Protein AF-0000000083546040 (afdb_homodimer)

Sequence (124 aa):
MDNNIKFLEVRSKYFAQGLSFLGFRYMKFGFGVDTIYGFEDTQILRTAMTKMISLKNSLNLDMDNNIKFLEVRSKYFAQGLSFLGFRYMKFGFGVDTIYGFEDTQILRTAMTKMISLKNSLNLD

Radius of gyration: 15.89 Å; Cα contacts (8 Å, |Δi|>4): 168; chains: 2; bounding box: 31×62×32 Å

Structure (mmCIF, N/CA/C/O backbone):
data_AF-0000000083546040-model_v1
#
loop_
_entity.id
_entity.type
_entity.pdbx_description
1 polymer 'Uncharacterized protein'
#
loop_
_atom_site.group_PDB
_atom_site.id
_atom_site.type_symbol
_atom_site.label_atom_id
_atom_site.label_alt_id
_atom_site.label_comp_id
_atom_site.label_asym_id
_atom_site.label_entity_id
_atom_site.label_seq_id
_atom_site.pdbx_PDB_ins_code
_atom_site.Cartn_x
_atom_site.Cartn_y
_atom_site.Cartn_z
_atom_site.occupancy
_atom_site.B_iso_or_equiv
_atom_site.auth_seq_id
_atom_site.auth_comp_id
_atom_site.auth_asym_id
_atom_site.auth_atom_id
_atom_site.pdbx_PDB_model_num
ATOM 1 N N . MET A 1 1 ? -0.368 32.719 13.266 1 47.16 1 MET A N 1
ATOM 2 C CA . MET A 1 1 ? 0.382 31.672 12.578 1 47.16 1 MET A CA 1
ATOM 3 C C . MET A 1 1 ? -0.524 30.875 11.641 1 47.16 1 MET A C 1
ATOM 5 O O . MET A 1 1 ? -1.502 30.266 12.078 1 47.16 1 MET A O 1
ATOM 9 N N . ASP A 1 2 ? -0.946 31.328 10.508 1 50.22 2 ASP A N 1
ATOM 10 C CA . ASP A 1 2 ? -1.955 30.828 9.578 1 50.22 2 ASP A CA 1
ATOM 11 C C . ASP A 1 2 ? -1.754 29.344 9.297 1 50.22 2 ASP A C 1
ATOM 13 O O . ASP A 1 2 ? -0.785 28.953 8.633 1 50.22 2 ASP A O 1
ATOM 17 N N . ASN A 1 3 ? -1.781 28.344 10.258 1 55.59 3 ASN A N 1
ATOM 18 C CA . ASN A 1 3 ? -1.459 26.922 10.258 1 55.59 3 ASN A CA 1
ATOM 19 C C . ASN A 1 3 ? -2.125 26.188 9.094 1 55.59 3 ASN A C 1
ATOM 21 O O . ASN A 1 3 ? -3.129 25.5 9.281 1 55.59 3 ASN A O 1
ATOM 25 N N . ASN A 1 4 ? -2.109 26.75 7.844 1 70.56 4 ASN A N 1
ATOM 26 C CA . ASN A 1 4 ? -2.828 26.188 6.699 1 70.56 4 ASN A CA 1
ATOM 27 C C . ASN A 1 4 ? -2.248 24.844 6.281 1 70.56 4 ASN A C 1
ATOM 29 O O . ASN A 1 4 ? -1.221 24.781 5.605 1 70.56 4 ASN A O 1
ATOM 33 N N . ILE A 1 5 ? -2.605 23.797 6.875 1 78.69 5 ILE A N 1
ATOM 34 C CA . ILE A 1 5 ? -2.227 22.438 6.477 1 78.69 5 ILE A CA 1
ATOM 35 C C . ILE A 1 5 ? -2.629 22.203 5.023 1 78.69 5 ILE A C 1
ATOM 37 O O . ILE A 1 5 ? -3.791 22.375 4.656 1 78.69 5 ILE A O 1
ATOM 41 N N . LYS A 1 6 ? -1.562 22.031 4.246 1 91.25 6 LYS A N 1
ATOM 42 C CA . LYS A 1 6 ? -1.808 21.656 2.857 1 91.25 6 LYS A CA 1
ATOM 43 C C . LYS A 1 6 ? -1.94 20.141 2.723 1 91.25 6 LYS A C 1
ATOM 45 O O . LYS A 1 6 ? -1.263 19.375 3.426 1 91.25 6 LYS A O 1
ATOM 50 N N . PHE A 1 7 ? -2.885 19.75 1.786 1 93.94 7 PHE A N 1
ATOM 51 C CA . PHE A 1 7 ? -3.123 18.328 1.564 1 93.94 7 PHE A CA 1
ATOM 52 C C . PHE A 1 7 ? -2.705 17.922 0.156 1 93.94 7 PHE A C 1
ATOM 54 O O . PHE A 1 7 ? -2.916 18.672 -0.799 1 93.94 7 PHE A O 1
ATOM 61 N N . LEU A 1 8 ? -2.072 16.844 0.103 1 97.12 8 LEU A N 1
ATOM 62 C CA . LEU A 1 8 ? -1.772 16.188 -1.165 1 97.12 8 LEU A CA 1
ATOM 63 C C . LEU A 1 8 ? -2.809 15.117 -1.479 1 97.12 8 LEU A C 1
ATOM 65 O O . LEU A 1 8 ? -3.117 14.273 -0.63 1 97.12 8 LEU A O 1
ATOM 69 N N . GLU A 1 9 ? -3.299 15.18 -2.688 1 97.44 9 GLU A N 1
ATOM 70 C CA . GLU A 1 9 ? -4.32 14.227 -3.104 1 97.44 9 GLU A CA 1
ATOM 71 C C . GLU A 1 9 ? -3.699 13.039 -3.836 1 97.44 9 GLU A C 1
ATOM 73 O O . GLU A 1 9 ? -2.902 13.219 -4.758 1 97.44 9 GLU A O 1
ATOM 78 N N . VAL A 1 10 ? -4.074 11.859 -3.33 1 98.06 10 VAL A N 1
ATOM 79 C CA . VAL A 1 10 ? -3.686 10.609 -3.98 1 98.06 10 VAL A CA 1
ATOM 80 C C . VAL A 1 10 ? -4.934 9.852 -4.426 1 98.06 10 VAL A C 1
ATOM 82 O O . VAL A 1 10 ? -5.844 9.625 -3.629 1 98.06 10 VAL A O 1
ATOM 85 N N . ARG A 1 11 ? -4.934 9.352 -5.691 1 96.81 11 ARG A N 1
ATOM 86 C CA . ARG A 1 11 ? -6.129 8.695 -6.223 1 96.81 11 ARG A CA 1
ATOM 87 C C . ARG A 1 11 ? -5.922 7.191 -6.348 1 96.81 11 ARG A C 1
ATOM 89 O O . ARG A 1 11 ? -6.891 6.438 -6.453 1 96.81 11 ARG A O 1
ATOM 96 N N . SER A 1 12 ? -4.758 6.809 -6.449 1 97 12 SER A N 1
ATOM 97 C CA . SER A 1 12 ? -4.488 5.375 -6.465 1 97 12 SER A CA 1
ATOM 98 C C . SER A 1 12 ? -4.664 4.762 -5.082 1 97 12 SER A C 1
ATOM 100 O O . SER A 1 12 ? -3.908 5.07 -4.156 1 97 12 SER A O 1
ATOM 102 N N . LYS A 1 13 ? -5.574 3.832 -5.004 1 97 13 LYS A N 1
ATOM 103 C CA . LYS A 1 13 ? -5.828 3.145 -3.74 1 97 13 LYS A CA 1
ATOM 104 C C . LYS A 1 13 ? -4.582 2.406 -3.254 1 97 13 LYS A C 1
ATOM 106 O O . LYS A 1 13 ? -4.199 2.525 -2.09 1 97 13 LYS A O 1
ATOM 111 N N . TYR A 1 14 ? -3.988 1.714 -4.121 1 97.81 14 TYR A N 1
ATOM 112 C CA . TYR A 1 14 ? -2.854 0.874 -3.75 1 97.81 14 TYR A CA 1
ATOM 113 C C . TYR A 1 14 ? -1.664 1.722 -3.318 1 97.81 14 TYR A C 1
ATOM 115 O O . TYR A 1 14 ? -0.969 1.385 -2.357 1 97.81 14 TYR A O 1
ATOM 123 N N . PHE A 1 15 ? -1.4 2.801 -4.012 1 98.44 15 PHE A N 1
ATOM 124 C CA . PHE A 1 15 ? -0.34 3.719 -3.615 1 98.44 15 PHE A CA 1
ATOM 125 C C . PHE A 1 15 ? -0.633 4.328 -2.248 1 98.44 15 PHE A C 1
ATOM 127 O O . PHE A 1 15 ? 0.222 4.312 -1.361 1 98.44 15 PHE A O 1
ATOM 134 N N . ALA A 1 16 ? -1.874 4.727 -2.039 1 98.75 16 ALA A N 1
ATOM 135 C CA . ALA A 1 16 ? -2.271 5.352 -0.78 1 98.75 16 ALA A CA 1
ATOM 136 C C . ALA A 1 16 ? -2.117 4.383 0.388 1 98.75 16 ALA A C 1
ATOM 138 O O . ALA A 1 16 ? -1.599 4.754 1.444 1 98.75 16 ALA A O 1
ATOM 139 N N . GLN A 1 17 ? -2.566 3.217 0.224 1 98.38 17 GLN A N 1
ATOM 140 C CA . GLN A 1 17 ? -2.496 2.225 1.292 1 98.38 17 GLN A CA 1
ATOM 141 C C . GLN A 1 17 ? -1.057 1.785 1.54 1 98.38 17 GLN A C 1
ATOM 143 O O . GLN A 1 17 ? -0.679 1.49 2.676 1 98.38 17 GLN A O 1
ATOM 148 N N . GLY A 1 18 ? -0.202 1.785 0.464 1 98.62 18 GLY A N 1
ATOM 149 C CA . GLY A 1 18 ? 1.229 1.612 0.652 1 98.62 18 GLY A CA 1
ATOM 150 C C . GLY A 1 18 ? 1.854 2.699 1.506 1 98.62 18 GLY A C 1
ATOM 151 O O . GLY A 1 18 ? 2.65 2.41 2.402 1 98.62 18 GLY A O 1
ATOM 152 N N . LEU A 1 19 ? 1.477 3.887 1.249 1 98.69 19 LEU A N 1
ATOM 153 C CA . LEU A 1 19 ? 1.951 4.996 2.068 1 98.69 19 LEU A CA 1
ATOM 154 C C . LEU A 1 19 ? 1.477 4.852 3.51 1 98.69 19 LEU A C 1
ATOM 156 O O . LEU A 1 19 ? 2.211 5.18 4.445 1 98.69 19 LEU A O 1
ATOM 160 N N . SER A 1 20 ? 0.273 4.367 3.74 1 98.31 20 SER A N 1
ATOM 161 C CA . SER A 1 20 ? -0.24 4.121 5.086 1 98.31 20 SER A CA 1
ATOM 162 C C . SER A 1 20 ? 0.585 3.061 5.805 1 98.31 20 SER A C 1
ATOM 164 O O . SER A 1 20 ? 0.882 3.199 6.992 1 98.31 20 SER A O 1
ATOM 166 N N . PHE A 1 21 ? 0.962 2.045 5.07 1 98 21 PHE A N 1
ATOM 167 C CA . PHE A 1 21 ? 1.86 1.05 5.645 1 98 21 PHE A CA 1
ATOM 168 C C . PHE A 1 21 ? 3.156 1.698 6.113 1 98 21 PHE A C 1
ATOM 170 O O . PHE A 1 21 ? 3.695 1.333 7.16 1 98 21 PHE A O 1
ATOM 177 N N . LEU A 1 22 ? 3.637 2.65 5.352 1 98.44 22 LEU A N 1
ATOM 178 C CA . LEU A 1 22 ? 4.883 3.332 5.684 1 98.44 22 LEU A CA 1
ATOM 179 C C . LEU A 1 22 ? 4.699 4.234 6.898 1 98.44 22 LEU A C 1
ATOM 181 O O . LEU A 1 22 ? 5.68 4.738 7.457 1 98.44 22 LEU A O 1
ATOM 185 N N . GLY A 1 23 ? 3.428 4.59 7.34 1 97.88 23 GLY A N 1
ATOM 186 C CA . GLY A 1 23 ? 3.201 5.312 8.586 1 97.88 23 GLY A CA 1
ATOM 187 C C . GLY A 1 23 ? 2.408 6.594 8.391 1 97.88 23 GLY A C 1
ATOM 188 O O . GLY A 1 23 ? 2.189 7.34 9.344 1 97.88 23 GLY A O 1
ATOM 189 N N . PHE A 1 24 ? 1.953 6.828 7.195 1 98.25 24 PHE A N 1
ATOM 190 C CA . PHE A 1 24 ? 1.239 8.07 6.918 1 98.25 24 PHE A CA 1
ATOM 191 C C . PHE A 1 24 ? -0.267 7.859 7.027 1 98.25 24 PHE A C 1
ATOM 193 O O . PHE A 1 24 ? -0.796 6.852 6.555 1 98.25 24 PHE A O 1
ATOM 200 N N . ARG A 1 25 ? -0.889 8.797 7.66 1 97.25 25 ARG A N 1
ATOM 201 C CA . ARG A 1 25 ? -2.344 8.773 7.758 1 97.25 25 ARG A CA 1
ATOM 202 C C . ARG A 1 25 ? -2.982 9.609 6.652 1 97.25 25 ARG A C 1
ATOM 204 O O . ARG A 1 25 ? -2.389 10.578 6.184 1 97.25 25 ARG A O 1
ATOM 211 N N . TYR A 1 26 ? -4.141 9.086 6.215 1 97.75 26 TYR A N 1
ATOM 212 C CA . TYR A 1 26 ? -4.859 9.859 5.203 1 97.75 26 TYR A CA 1
ATOM 213 C C . TYR A 1 26 ? -6.328 10.016 5.574 1 97.75 26 TYR A C 1
ATOM 215 O O . TYR A 1 26 ? -6.852 9.258 6.398 1 97.75 26 TYR A O 1
ATOM 223 N N . MET A 1 27 ? -6.949 11.016 5.055 1 97.06 27 MET A N 1
ATOM 224 C CA . MET A 1 27 ? -8.406 11.156 5.035 1 97.06 27 MET A CA 1
ATOM 225 C C . MET A 1 27 ? -8.977 10.695 3.697 1 97.06 27 MET A C 1
ATOM 227 O O . MET A 1 27 ? -8.383 10.953 2.645 1 97.06 27 MET A O 1
ATOM 231 N N . LYS A 1 28 ? -9.992 10.031 3.742 1 97 28 LYS A N 1
ATOM 232 C CA . LYS A 1 28 ? -10.656 9.547 2.533 1 97 28 LYS A CA 1
ATOM 233 C C . LYS A 1 28 ? -11.867 10.406 2.197 1 97 28 LYS A C 1
ATOM 235 O O . LYS A 1 28 ? -12.68 10.719 3.074 1 97 28 LYS A O 1
ATOM 240 N N . PHE A 1 29 ? -11.906 10.758 0.982 1 96.38 29 PHE A N 1
ATOM 241 C CA . PHE A 1 29 ? -13.031 11.531 0.472 1 96.38 29 PHE A CA 1
ATOM 242 C C . PHE A 1 29 ? -13.656 10.852 -0.744 1 96.38 29 PHE A C 1
ATOM 244 O O . PHE A 1 29 ? -12.945 10.25 -1.55 1 96.38 29 PHE A O 1
ATOM 251 N N . GLY A 1 30 ? -14.906 10.961 -0.904 1 96.62 30 GLY A N 1
ATOM 252 C CA . GLY A 1 30 ? -15.57 10.383 -2.062 1 96.62 30 GLY A CA 1
ATOM 253 C C . GLY A 1 30 ? -15.836 8.898 -1.914 1 96.62 30 GLY A C 1
ATOM 254 O O . GLY A 1 30 ? -15.688 8.344 -0.824 1 96.62 30 GLY A O 1
ATOM 255 N N . PHE A 1 31 ? -16.438 8.328 -3.102 1 94.06 31 PHE A N 1
ATOM 256 C CA . PHE A 1 31 ? -16.812 6.914 -3.084 1 94.06 31 PHE A CA 1
ATOM 257 C C . PHE A 1 31 ? -16.453 6.246 -4.406 1 94.06 31 PHE A C 1
ATOM 259 O O . PHE A 1 31 ? -16.406 6.902 -5.449 1 94.06 31 PHE A O 1
ATOM 266 N N . GLY A 1 32 ? -16.094 4.961 -4.262 1 92.06 32 GLY A N 1
ATOM 267 C CA . GLY A 1 32 ? -15.805 4.195 -5.465 1 92.06 32 GLY A CA 1
ATOM 268 C C . GLY A 1 32 ? -14.641 4.75 -6.262 1 92.06 32 GLY A C 1
ATOM 269 O O . GLY A 1 32 ? -13.562 4.973 -5.715 1 92.06 32 GLY A O 1
ATOM 270 N N . VAL A 1 33 ? -14.891 4.988 -7.555 1 92.88 33 VAL A N 1
ATOM 271 C CA . VAL A 1 33 ? -13.852 5.406 -8.484 1 92.88 33 VAL A CA 1
ATOM 272 C C . VAL A 1 33 ? -13.477 6.863 -8.219 1 92.88 33 VAL A C 1
ATOM 274 O O . VAL A 1 33 ? -12.414 7.328 -8.648 1 92.88 33 VAL A O 1
ATOM 277 N N . ASP A 1 34 ? -14.305 7.617 -7.449 1 95.75 34 ASP A N 1
ATOM 278 C CA . ASP A 1 34 ? -14.07 9.031 -7.184 1 95.75 34 ASP A CA 1
ATOM 279 C C . ASP A 1 34 ? -13.344 9.227 -5.852 1 95.75 34 ASP A C 1
ATOM 281 O O . ASP A 1 34 ? -13.195 10.359 -5.383 1 95.75 34 ASP A O 1
ATOM 285 N N . THR A 1 35 ? -12.867 8.117 -5.293 1 97.75 35 THR A N 1
ATOM 286 C CA . THR A 1 35 ? -12.211 8.195 -3.99 1 97.75 35 THR A CA 1
ATOM 287 C C . THR A 1 35 ? -10.883 8.938 -4.094 1 97.75 35 THR A C 1
ATOM 289 O O . THR A 1 35 ? -10.094 8.68 -5 1 97.75 35 THR A O 1
ATOM 292 N N . ILE A 1 36 ? -10.734 9.867 -3.158 1 97.62 36 ILE A N 1
ATOM 293 C CA . ILE A 1 36 ? -9.492 10.633 -3.01 1 97.62 36 ILE A CA 1
ATOM 294 C C . ILE A 1 36 ? -8.922 10.406 -1.611 1 97.62 36 ILE A C 1
ATOM 296 O O . ILE A 1 36 ? -9.648 10.477 -0.617 1 97.62 36 ILE A O 1
ATOM 300 N N . TYR A 1 37 ? -7.668 10.07 -1.593 1 98.25 37 TYR A N 1
ATOM 301 C CA . TYR A 1 37 ? -6.93 9.969 -0.337 1 98.25 37 TYR A CA 1
ATOM 302 C C . TYR A 1 37 ? -6.109 11.227 -0.082 1 98.25 37 TYR A C 1
ATOM 304 O O . TYR A 1 37 ? -5.168 11.516 -0.823 1 98.25 37 TYR A O 1
ATOM 312 N N . GLY A 1 38 ? -6.488 11.992 0.938 1 98.19 38 GLY A N 1
ATOM 313 C CA . GLY A 1 38 ? -5.809 13.227 1.272 1 98.19 38 GLY A CA 1
ATOM 314 C C . GLY A 1 38 ? -4.762 13.062 2.361 1 98.19 38 GLY A C 1
ATOM 315 O O . GLY A 1 38 ? -5.082 12.641 3.475 1 98.19 38 GLY A O 1
ATOM 316 N N . PHE A 1 39 ? -3.504 13.32 2.02 1 98.19 39 PHE A N 1
ATOM 317 C CA . PHE A 1 39 ? -2.391 13.297 2.961 1 98.19 39 PHE A CA 1
ATOM 318 C C . PHE A 1 39 ? -1.945 14.711 3.309 1 98.19 39 PHE A C 1
ATOM 320 O O . PHE A 1 39 ? -1.989 15.609 2.463 1 98.19 39 PHE A O 1
ATOM 327 N N . GLU A 1 40 ? -1.534 14.859 4.68 1 97.25 40 GLU A N 1
ATOM 328 C CA . GLU A 1 40 ? -0.819 16.094 4.949 1 97.25 40 GLU A CA 1
ATOM 329 C C . GLU A 1 40 ? 0.437 16.219 4.09 1 97.25 40 GLU A C 1
ATOM 331 O O . GLU A 1 40 ? 1.232 15.273 4.02 1 97.25 40 GLU A O 1
ATOM 336 N N . ASP A 1 41 ? 0.542 17.312 3.398 1 97.19 41 ASP A N 1
ATOM 337 C CA . ASP A 1 41 ? 1.654 17.531 2.479 1 97.19 41 ASP A CA 1
ATOM 338 C C . ASP A 1 41 ? 2.914 17.953 3.232 1 97.19 41 ASP A C 1
ATOM 340 O O . ASP A 1 41 ? 3.098 19.125 3.543 1 97.19 41 ASP A O 1
ATOM 344 N N . THR A 1 42 ? 3.76 17.062 3.549 1 96.31 42 THR A N 1
ATOM 345 C CA . THR A 1 42 ? 5.031 17.297 4.227 1 96.31 42 THR A CA 1
ATOM 346 C C . THR A 1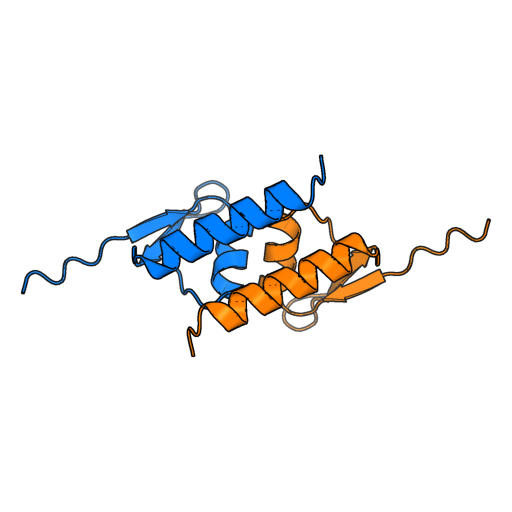 42 ? 6.199 16.828 3.359 1 96.31 42 THR A C 1
ATOM 348 O O . THR A 1 42 ? 6.008 16.078 2.404 1 96.31 42 THR A O 1
ATOM 351 N N . GLN A 1 43 ? 7.355 17.312 3.639 1 96.19 43 GLN A N 1
ATOM 352 C CA . GLN A 1 43 ? 8.555 16.906 2.906 1 96.19 43 GLN A CA 1
ATOM 353 C C . GLN A 1 43 ? 8.812 15.406 3.068 1 96.19 43 GLN A C 1
ATOM 355 O O . GLN A 1 43 ? 9.25 14.742 2.127 1 96.19 43 GLN A O 1
ATOM 360 N N . ILE A 1 44 ? 8.531 14.867 4.242 1 97.44 44 ILE A N 1
ATOM 361 C CA . ILE A 1 44 ? 8.789 13.453 4.484 1 97.44 44 ILE A CA 1
ATOM 362 C C . ILE A 1 44 ? 7.816 12.602 3.676 1 97.44 44 ILE A C 1
ATOM 364 O O . ILE A 1 44 ? 8.188 11.539 3.168 1 97.44 44 ILE A O 1
ATOM 368 N N . LEU A 1 45 ? 6.609 13.047 3.562 1 98 45 LEU A N 1
ATOM 369 C CA . LEU A 1 45 ? 5.664 12.344 2.703 1 98 45 LEU A CA 1
ATOM 370 C C . LEU A 1 45 ? 6.156 12.32 1.26 1 98 45 LEU A C 1
ATOM 372 O O . LEU A 1 45 ? 6.148 11.266 0.616 1 98 45 LEU A O 1
ATOM 376 N N . ARG A 1 46 ? 6.527 13.406 0.732 1 98.12 46 ARG A N 1
ATOM 377 C CA . ARG A 1 46 ? 6.996 13.492 -0.646 1 98.12 46 ARG A CA 1
ATOM 378 C C . ARG A 1 46 ? 8.219 12.609 -0.864 1 98.12 46 ARG A C 1
ATOM 380 O O . ARG A 1 46 ? 8.336 11.953 -1.901 1 98.12 46 ARG A O 1
ATOM 387 N N . THR A 1 47 ? 9.078 12.562 0.098 1 98.12 47 THR A N 1
ATOM 388 C CA . THR A 1 47 ? 10.227 11.672 0.031 1 98.12 47 THR A CA 1
ATOM 389 C C . THR A 1 47 ? 9.773 10.211 -0.021 1 98.12 47 THR A C 1
ATOM 391 O O . THR A 1 47 ? 10.266 9.43 -0.841 1 98.12 47 THR A O 1
ATOM 394 N N . ALA A 1 48 ? 8.852 9.914 0.885 1 98.44 48 ALA A N 1
ATOM 395 C CA . ALA A 1 48 ? 8.32 8.555 0.906 1 98.44 48 ALA A CA 1
ATOM 396 C C . ALA A 1 48 ? 7.699 8.18 -0.44 1 98.44 48 ALA A C 1
ATOM 398 O O . ALA A 1 48 ? 7.93 7.086 -0.955 1 98.44 48 ALA A O 1
ATOM 399 N N . MET A 1 49 ? 6.941 9.094 -1.032 1 98.5 49 MET A N 1
ATOM 400 C CA . MET A 1 49 ? 6.316 8.867 -2.332 1 98.5 49 MET A CA 1
ATOM 401 C C . MET A 1 49 ? 7.371 8.617 -3.406 1 98.5 49 MET A C 1
ATOM 403 O O . MET A 1 49 ? 7.262 7.66 -4.176 1 98.5 49 MET A O 1
ATOM 407 N N . THR A 1 50 ? 8.367 9.422 -3.426 1 98.56 50 THR A N 1
ATOM 408 C CA . THR A 1 50 ? 9.438 9.297 -4.402 1 98.56 50 THR A CA 1
ATOM 409 C C . THR A 1 50 ? 10.164 7.961 -4.234 1 98.56 50 THR A C 1
ATOM 411 O O . THR A 1 50 ? 10.438 7.27 -5.215 1 98.56 50 THR A O 1
ATOM 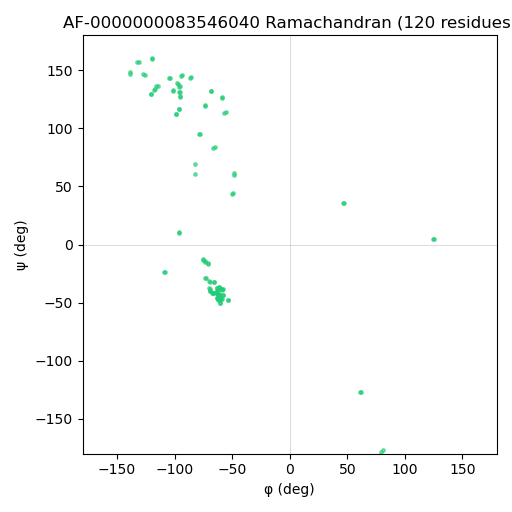414 N N . LYS A 1 51 ? 10.43 7.574 -3.072 1 98.31 51 LYS A N 1
ATOM 415 C CA . LYS A 1 51 ? 11.148 6.336 -2.805 1 98.31 51 LYS A CA 1
ATOM 416 C C . LYS A 1 51 ? 10.297 5.117 -3.154 1 98.31 51 LYS A C 1
ATOM 418 O O . LYS A 1 51 ? 10.812 4.121 -3.668 1 98.31 51 LYS A O 1
ATOM 423 N N . MET A 1 52 ? 9.016 5.176 -2.85 1 97.94 52 MET A N 1
ATOM 424 C CA . MET A 1 52 ? 8.125 4.078 -3.217 1 97.94 52 MET A CA 1
ATOM 425 C C . MET A 1 52 ? 8.031 3.936 -4.734 1 97.94 52 MET A C 1
ATOM 427 O O . MET A 1 52 ? 8.07 2.82 -5.258 1 97.94 52 MET A O 1
ATOM 431 N N . ILE A 1 53 ? 7.953 5.027 -5.484 1 97.75 53 ILE A N 1
ATOM 432 C CA . ILE A 1 53 ? 7.895 5 -6.941 1 97.75 53 ILE A CA 1
ATOM 433 C C . ILE A 1 53 ? 9.219 4.488 -7.5 1 97.75 53 ILE A C 1
ATOM 435 O O . ILE A 1 53 ? 9.234 3.672 -8.422 1 97.75 53 ILE A O 1
ATOM 439 N N . SER A 1 54 ? 10.289 4.953 -6.902 1 97.88 54 SER A N 1
ATOM 440 C CA . SER A 1 54 ? 11.602 4.469 -7.312 1 97.88 54 SER A CA 1
ATOM 441 C C . SER A 1 54 ? 11.734 2.967 -7.086 1 97.88 54 SER A C 1
ATOM 443 O O . SER A 1 54 ? 12.312 2.256 -7.91 1 97.88 54 SER A O 1
ATOM 445 N N . LEU A 1 55 ? 11.281 2.523 -5.98 1 97.81 55 LEU A N 1
ATOM 446 C CA . LEU A 1 55 ? 11.305 1.096 -5.684 1 97.81 55 LEU A CA 1
ATOM 447 C C . LEU A 1 55 ? 10.508 0.314 -6.723 1 97.81 55 LEU A C 1
ATOM 449 O O . LEU A 1 55 ? 10.984 -0.697 -7.246 1 97.81 55 LEU A O 1
ATOM 453 N N . LYS A 1 56 ? 9.32 0.741 -7.055 1 97.62 56 LYS A N 1
ATOM 454 C CA . LYS A 1 56 ? 8.508 0.113 -8.094 1 97.62 56 LYS A CA 1
ATOM 455 C C . LYS A 1 56 ? 9.281 0.003 -9.406 1 97.62 56 LYS A C 1
ATOM 457 O O . LYS A 1 56 ? 9.32 -1.065 -10.016 1 97.62 56 LYS A O 1
ATOM 462 N N . ASN A 1 57 ? 9.883 1.08 -9.773 1 97.12 57 ASN A N 1
ATOM 463 C CA . ASN A 1 57 ? 10.609 1.127 -11.039 1 97.12 57 ASN A CA 1
ATOM 464 C C . ASN A 1 57 ? 11.812 0.191 -11.023 1 97.12 57 ASN A C 1
ATOM 466 O O . ASN A 1 57 ? 12.172 -0.372 -12.062 1 97.12 57 ASN A O 1
ATOM 470 N N . SER A 1 58 ? 12.406 0.009 -9.906 1 96.62 58 SER A N 1
ATOM 471 C CA . SER A 1 58 ? 13.602 -0.813 -9.797 1 96.62 58 SER A CA 1
ATOM 472 C C . SER A 1 58 ? 13.273 -2.295 -9.93 1 96.62 58 SER A C 1
ATOM 474 O O . SER A 1 58 ? 14.148 -3.107 -10.242 1 96.62 58 SER A O 1
ATOM 476 N N . LEU A 1 59 ? 12.047 -2.689 -9.531 1 95.69 59 LEU A N 1
ATOM 477 C CA . LEU A 1 59 ? 11.641 -4.09 -9.562 1 95.69 59 LEU A CA 1
ATOM 478 C C . LEU A 1 59 ? 11.344 -4.543 -10.984 1 95.69 59 LEU A C 1
ATOM 480 O O . LEU A 1 59 ? 11.367 -5.738 -11.281 1 95.69 59 LEU A O 1
ATOM 484 N N . ASN A 1 60 ? 11.242 -3.672 -11.914 1 87.44 60 ASN A N 1
ATOM 485 C CA . ASN A 1 60 ? 11.094 -3.932 -13.336 1 87.44 60 ASN A CA 1
ATOM 486 C C . ASN A 1 60 ? 10.039 -4.996 -13.609 1 87.44 60 ASN A C 1
ATOM 488 O O . ASN A 1 60 ? 10.281 -5.953 -14.352 1 87.44 60 ASN A O 1
ATOM 492 N N . LEU A 1 61 ? 9.023 -4.918 -12.758 1 83 61 LEU A N 1
ATOM 493 C CA . LEU A 1 61 ? 7.969 -5.898 -12.969 1 83 61 LEU A CA 1
ATOM 494 C C . LEU A 1 61 ? 7.008 -5.43 -14.062 1 83 61 LEU A C 1
ATOM 496 O O . LEU A 1 61 ? 6.66 -4.25 -14.125 1 83 61 LEU A O 1
ATOM 500 N N . ASP A 1 62 ? 7.465 -5.363 -15.484 1 59.5 62 ASP A N 1
ATOM 501 C CA . ASP A 1 62 ? 6.66 -4.945 -16.625 1 59.5 62 ASP A CA 1
ATOM 502 C C . ASP A 1 62 ? 5.184 -5.281 -16.422 1 59.5 62 ASP A C 1
ATOM 504 O O . ASP A 1 62 ? 4.859 -6.285 -15.781 1 59.5 62 ASP A O 1
ATOM 508 N N . MET B 1 1 ? 7.336 -32.125 -13.836 1 47.81 1 MET B N 1
ATOM 509 C CA . MET B 1 1 ? 7.809 -30.875 -13.227 1 47.81 1 MET B CA 1
ATOM 510 C C . MET B 1 1 ? 6.824 -30.375 -12.172 1 47.81 1 MET B C 1
ATOM 512 O O . MET B 1 1 ? 5.668 -30.094 -12.477 1 47.81 1 MET B O 1
ATOM 516 N N . ASP B 1 2 ? 6.715 -30.922 -11.031 1 50.34 2 ASP B N 1
ATOM 517 C CA . ASP B 1 2 ? 5.738 -30.719 -9.961 1 50.34 2 ASP B CA 1
ATOM 518 C C . ASP B 1 2 ? 5.555 -29.219 -9.672 1 50.34 2 ASP B C 1
ATOM 520 O O . ASP B 1 2 ? 6.453 -28.578 -9.125 1 50.34 2 ASP B O 1
ATOM 524 N N . ASN B 1 3 ? 5.09 -28.297 -10.594 1 56.31 3 ASN B N 1
ATOM 525 C CA . ASN B 1 3 ? 4.984 -26.844 -10.609 1 56.31 3 ASN B CA 1
ATOM 526 C C . ASN B 1 3 ? 4.309 -26.312 -9.344 1 56.31 3 ASN B C 1
ATOM 528 O O . ASN B 1 3 ? 3.127 -25.969 -9.367 1 56.31 3 ASN B O 1
ATOM 532 N N . ASN B 1 4 ? 4.66 -26.828 -8.133 1 71 4 ASN B N 1
ATOM 533 C CA . ASN B 1 4 ? 4.004 -26.469 -6.883 1 71 4 ASN B CA 1
ATOM 534 C C . ASN B 1 4 ? 4.227 -25 -6.535 1 71 4 ASN B C 1
ATOM 536 O O . ASN B 1 4 ? 5.285 -24.641 -6.023 1 71 4 ASN B O 1
ATOM 540 N N . ILE B 1 5 ? 3.494 -24.109 -7.02 1 79.62 5 ILE B N 1
ATOM 541 C CA . ILE B 1 5 ? 3.527 -22.703 -6.664 1 79.62 5 ILE B CA 1
ATOM 542 C C . ILE B 1 5 ? 3.303 -22.531 -5.164 1 79.62 5 ILE B C 1
ATOM 544 O O . ILE B 1 5 ? 2.322 -23.047 -4.617 1 79.62 5 ILE B O 1
ATOM 548 N N . LYS B 1 6 ? 4.375 -22.062 -4.566 1 91.25 6 LYS B N 1
ATOM 549 C CA . LYS B 1 6 ? 4.25 -21.734 -3.152 1 91.25 6 LYS B CA 1
ATOM 550 C C . LYS B 1 6 ? 3.701 -20.312 -2.967 1 91.25 6 LYS B C 1
ATOM 552 O O . LYS B 1 6 ? 4.004 -19.422 -3.754 1 91.25 6 LYS B O 1
ATOM 557 N N . PHE B 1 7 ? 2.863 -20.203 -1.869 1 94.06 7 PHE B N 1
ATOM 558 C CA . PHE B 1 7 ? 2.254 -18.906 -1.585 1 94.06 7 PHE B CA 1
ATOM 559 C C . PHE B 1 7 ? 2.74 -18.359 -0.247 1 94.06 7 PHE B C 1
ATOM 561 O O . PHE B 1 7 ? 2.9 -19.109 0.715 1 94.06 7 PHE B O 1
ATOM 568 N N . LEU B 1 8 ? 3.031 -17.141 -0.297 1 97.19 8 LEU B N 1
ATOM 569 C CA . LEU B 1 8 ? 3.316 -16.391 0.922 1 97.19 8 LEU B CA 1
ATOM 570 C C . LEU B 1 8 ? 2.07 -15.664 1.416 1 97.19 8 LEU B C 1
ATOM 572 O O . LEU B 1 8 ? 1.396 -14.984 0.641 1 97.19 8 LEU B O 1
ATOM 576 N N . GLU B 1 9 ? 1.829 -15.852 2.689 1 97.44 9 GLU B N 1
ATOM 577 C CA . GLU B 1 9 ? 0.648 -15.227 3.277 1 97.44 9 GLU B CA 1
ATOM 578 C C . GLU B 1 9 ? 0.996 -13.891 3.932 1 97.44 9 GLU B C 1
ATOM 580 O O . GLU B 1 9 ? 1.94 -13.812 4.719 1 97.44 9 GLU B O 1
ATOM 585 N N . VAL B 1 10 ? 0.234 -12.875 3.512 1 98.12 10 VAL B N 1
ATOM 586 C CA . VAL B 1 10 ? 0.333 -11.555 4.121 1 98.12 10 VAL B CA 1
ATOM 587 C C . VAL B 1 10 ? -0.998 -11.188 4.773 1 98.12 10 VAL B C 1
ATOM 589 O O . VAL B 1 10 ? -2.049 -11.25 4.133 1 98.12 10 VAL B O 1
ATOM 592 N N . ARG B 1 11 ? -0.962 -10.68 6.023 1 96.81 11 ARG B N 1
ATOM 593 C CA . ARG B 1 11 ? -2.197 -10.406 6.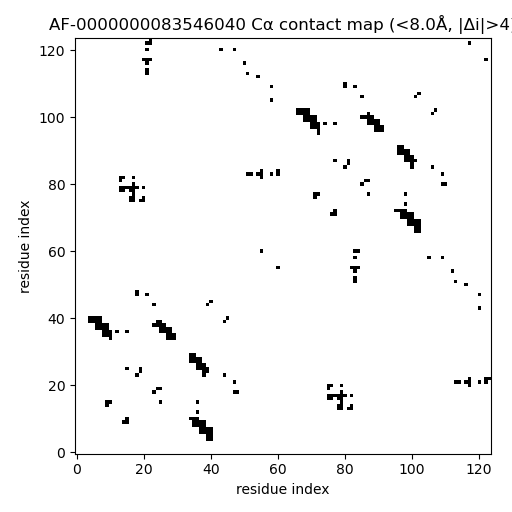75 1 96.81 11 ARG B CA 1
ATOM 594 C C . ARG B 1 11 ? -2.424 -8.898 6.887 1 96.81 11 ARG B C 1
ATOM 596 O O . ARG B 1 11 ? -3.541 -8.461 7.172 1 96.81 11 ARG B O 1
ATOM 603 N N . SER B 1 12 ? -1.424 -8.188 6.812 1 97.06 12 SER B N 1
ATOM 604 C CA . SER B 1 12 ? -1.583 -6.734 6.82 1 97.06 12 SER B CA 1
ATOM 605 C C . SER B 1 12 ? -2.148 -6.23 5.5 1 97.06 12 SER B C 1
ATOM 607 O O . SER B 1 12 ? -1.491 -6.328 4.461 1 97.06 12 SER B O 1
ATOM 609 N N . LYS B 1 13 ? -3.297 -5.605 5.59 1 97 13 LYS B N 1
ATOM 610 C CA . LYS B 1 13 ? -3.938 -5.051 4.402 1 97 13 LYS B CA 1
ATOM 611 C C . LYS B 1 13 ? -3.055 -3.994 3.744 1 97 13 LYS B C 1
ATOM 613 O O . LYS B 1 13 ? -2.842 -4.023 2.531 1 97 13 LYS B O 1
ATOM 618 N N . TYR B 1 14 ? -2.564 -3.141 4.523 1 97.81 14 TYR B N 1
ATOM 619 C CA . TYR B 1 14 ? -1.798 -2.016 4 1 97.81 14 TYR B CA 1
ATOM 620 C C . TYR B 1 14 ? -0.495 -2.49 3.369 1 97.81 14 TYR B C 1
ATOM 622 O O . TYR B 1 14 ? -0.088 -1.986 2.318 1 97.81 14 TYR B O 1
ATOM 630 N N . PHE B 1 15 ? 0.17 -3.422 3.982 1 98.44 15 PHE B N 1
ATOM 631 C CA . PHE B 1 15 ? 1.377 -4.004 3.404 1 98.44 15 PHE B CA 1
ATOM 632 C C . PHE B 1 15 ? 1.065 -4.699 2.084 1 98.44 15 PHE B C 1
ATOM 634 O O . PHE B 1 15 ? 1.732 -4.457 1.076 1 98.44 15 PHE B O 1
ATOM 641 N N . ALA B 1 16 ? -0.011 -5.441 2.057 1 98.75 16 ALA B N 1
ATOM 642 C CA . ALA B 1 16 ? -0.399 -6.184 0.862 1 98.75 16 ALA B CA 1
ATOM 643 C C . ALA B 1 16 ? -0.717 -5.242 -0.294 1 98.75 16 ALA B C 1
ATOM 645 O O . ALA B 1 16 ? -0.282 -5.465 -1.426 1 98.75 16 ALA B O 1
ATOM 646 N N . GLN B 1 17 ? -1.456 -4.258 -0.03 1 98.38 17 GLN B N 1
ATOM 647 C CA . GLN B 1 17 ? -1.843 -3.314 -1.074 1 98.38 17 GLN B CA 1
ATOM 648 C C . GLN B 1 17 ? -0.647 -2.484 -1.535 1 98.38 17 GLN B C 1
ATOM 650 O O . GLN B 1 17 ? -0.552 -2.123 -2.709 1 98.38 17 GLN B O 1
ATOM 655 N N . GLY B 1 18 ? 0.327 -2.195 -0.611 1 98.62 18 GLY B N 1
ATOM 656 C CA . GLY B 1 18 ? 1.599 -1.616 -1.013 1 98.62 18 GLY B CA 1
ATOM 657 C C . GLY B 1 18 ? 2.375 -2.492 -1.977 1 98.62 18 GLY B C 1
ATOM 658 O O . GLY B 1 18 ? 2.906 -2.006 -2.977 1 98.62 18 GLY B O 1
ATOM 659 N N . LEU B 1 19 ? 2.396 -3.73 -1.69 1 98.69 19 LEU B N 1
ATOM 660 C CA . LEU B 1 19 ? 3.043 -4.676 -2.596 1 98.69 19 LEU B CA 1
ATOM 661 C C . LEU B 1 19 ? 2.33 -4.711 -3.943 1 98.69 19 LEU B C 1
ATOM 663 O O . LEU B 1 19 ? 2.975 -4.828 -4.988 1 98.69 19 LEU B O 1
ATOM 667 N N . SER B 1 20 ? 1.025 -4.617 -3.957 1 98.38 20 SER B N 1
ATOM 668 C CA . SER B 1 20 ? 0.26 -4.566 -5.199 1 98.38 20 SER B CA 1
ATOM 669 C C . SER B 1 20 ? 0.617 -3.332 -6.02 1 98.38 20 SER B C 1
ATOM 671 O O . SER B 1 20 ? 0.753 -3.412 -7.242 1 98.38 20 SER B O 1
ATOM 673 N N . PHE B 1 21 ? 0.794 -2.238 -5.336 1 98.06 21 PHE B N 1
ATOM 674 C CA . PHE B 1 21 ? 1.254 -1.037 -6.027 1 98.06 21 PHE B CA 1
ATOM 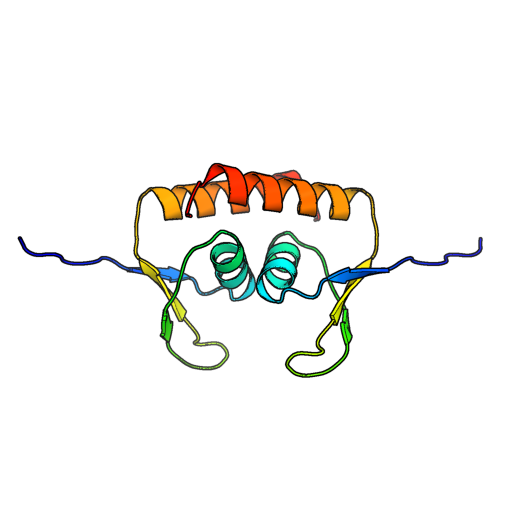675 C C . PHE B 1 21 ? 2.596 -1.283 -6.703 1 98.06 21 PHE B C 1
ATOM 677 O O . PHE B 1 21 ? 2.836 -0.795 -7.812 1 98.06 21 PHE B O 1
ATOM 684 N N . LEU B 1 22 ? 3.449 -2.027 -6.047 1 98.44 22 LEU B N 1
ATOM 685 C CA . LEU B 1 22 ? 4.773 -2.314 -6.59 1 98.44 22 LEU B CA 1
ATOM 686 C C . LEU B 1 22 ? 4.68 -3.258 -7.785 1 98.44 22 LEU B C 1
ATOM 688 O O . LEU B 1 22 ? 5.656 -3.447 -8.508 1 98.44 22 LEU B O 1
ATOM 692 N N . GLY B 1 23 ? 3.52 -3.998 -8.023 1 97.81 23 GLY B N 1
ATOM 693 C CA . GLY B 1 23 ? 3.328 -4.789 -9.227 1 97.81 23 GLY B CA 1
ATOM 694 C C . GLY B 1 23 ? 2.986 -6.238 -8.945 1 97.81 23 GLY B C 1
ATOM 695 O O . GLY B 1 23 ? 2.865 -7.043 -9.867 1 97.81 23 GLY B O 1
ATOM 696 N N . PHE B 1 24 ? 2.807 -6.562 -7.691 1 98.19 24 PHE B N 1
ATOM 697 C CA . PHE B 1 24 ? 2.545 -7.949 -7.336 1 98.19 24 PHE B CA 1
ATOM 698 C C . PHE B 1 24 ? 1.048 -8.203 -7.199 1 98.19 24 PHE B C 1
ATOM 700 O O . PHE B 1 24 ? 0.326 -7.387 -6.625 1 98.19 24 PHE B O 1
ATOM 707 N N . ARG B 1 25 ? 0.638 -9.273 -7.75 1 97.25 25 ARG B N 1
ATOM 708 C CA . ARG B 1 25 ? -0.757 -9.688 -7.625 1 97.25 25 ARG B CA 1
ATOM 709 C C . ARG B 1 25 ? -0.94 -10.641 -6.453 1 97.25 25 ARG B C 1
ATOM 711 O O . ARG B 1 25 ? -0.02 -11.383 -6.102 1 97.25 25 ARG B O 1
ATOM 718 N N . TYR B 1 26 ? -2.125 -10.484 -5.84 1 97.81 26 TYR B N 1
ATOM 719 C CA . TYR B 1 26 ? -2.42 -11.406 -4.746 1 97.81 26 TYR B CA 1
ATOM 720 C C . TYR B 1 26 ? -3.82 -11.992 -4.891 1 97.81 26 TYR B C 1
ATOM 722 O O . TYR B 1 26 ? -4.66 -11.438 -5.602 1 97.81 26 TYR B O 1
ATOM 730 N N . MET B 1 27 ? -4.043 -13.109 -4.297 1 97.12 27 MET B N 1
ATOM 731 C CA . MET B 1 27 ? -5.371 -13.664 -4.055 1 97.12 27 MET B CA 1
ATOM 732 C C . MET B 1 27 ? -5.832 -13.359 -2.631 1 97.12 27 MET B C 1
ATOM 734 O O . MET B 1 27 ? -5.039 -13.406 -1.692 1 97.12 27 MET B O 1
ATOM 738 N N . LYS B 1 28 ? -6.992 -13.031 -2.502 1 97.06 28 LYS B N 1
ATOM 739 C CA . LYS B 1 28 ? -7.57 -12.742 -1.192 1 97.06 28 LYS B CA 1
ATOM 740 C C . LYS B 1 28 ? -8.406 -13.914 -0.689 1 97.06 28 LYS B C 1
ATOM 742 O O . LYS B 1 28 ? -9.211 -14.477 -1.438 1 97.06 28 LYS B O 1
ATO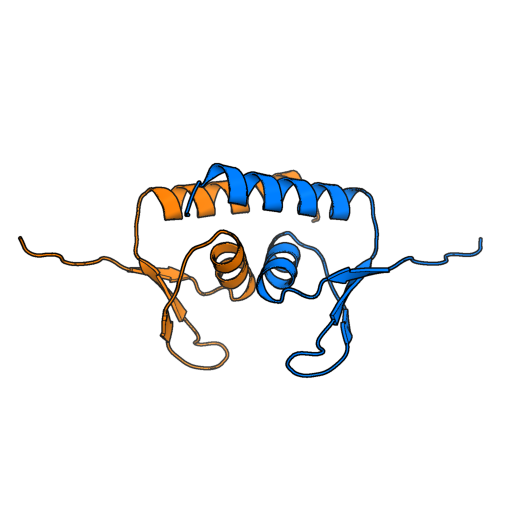M 747 N N . PHE B 1 29 ? -8.172 -14.227 0.515 1 96.5 29 PHE B N 1
ATOM 748 C CA . PHE B 1 29 ? -8.922 -15.289 1.179 1 96.5 29 PHE B CA 1
ATOM 749 C C . PHE B 1 29 ? -9.516 -14.797 2.492 1 96.5 29 PHE B C 1
ATOM 751 O O . PHE B 1 29 ? -8.898 -13.984 3.189 1 96.5 29 PHE B O 1
ATOM 758 N N . GLY B 1 30 ? -10.633 -15.289 2.846 1 96.75 30 GLY B N 1
ATOM 759 C CA . GLY B 1 30 ? -11.242 -14.891 4.102 1 96.75 30 GLY B CA 1
ATOM 760 C C . GLY B 1 30 ? -11.945 -13.555 4.027 1 96.75 30 GLY B C 1
ATOM 761 O O . GLY B 1 30 ? -12.148 -13.008 2.939 1 96.75 30 GLY B O 1
ATOM 762 N N . PHE B 1 31 ? -12.508 -13.148 5.281 1 94.06 31 PHE B N 1
ATOM 763 C CA . PHE B 1 31 ? -13.258 -11.898 5.344 1 94.06 31 PHE B CA 1
ATOM 764 C C . PHE B 1 31 ? -12.922 -11.125 6.613 1 94.06 31 PHE B C 1
ATOM 766 O O . PHE B 1 31 ? -12.516 -11.719 7.617 1 94.06 31 PHE B O 1
ATOM 773 N N . GLY B 1 32 ? -12.992 -9.789 6.465 1 92.38 32 GLY B N 1
ATOM 774 C CA . GLY B 1 32 ? -12.758 -8.945 7.629 1 92.38 32 GLY B CA 1
ATOM 775 C C . GLY B 1 32 ? -11.375 -9.109 8.219 1 92.38 32 GLY B C 1
ATOM 776 O O . GLY B 1 32 ? -10.375 -9.016 7.508 1 92.38 32 GLY B O 1
ATOM 777 N N . VAL B 1 33 ? -11.336 -9.383 9.539 1 92.81 33 VAL B N 1
ATOM 778 C CA . VAL B 1 33 ? -10.086 -9.453 10.289 1 92.81 33 VAL B CA 1
ATOM 779 C C . VAL B 1 33 ? -9.344 -10.742 9.938 1 92.81 33 VAL B C 1
ATOM 781 O O . VAL B 1 33 ? -8.141 -10.859 10.188 1 92.81 33 VAL B O 1
ATOM 784 N N . ASP B 1 34 ? -10.016 -11.719 9.289 1 95.81 34 ASP B N 1
ATOM 785 C CA . ASP B 1 34 ? -9.422 -13.008 8.953 1 95.81 34 ASP B CA 1
ATOM 786 C C . ASP B 1 34 ? -8.891 -13.016 7.527 1 95.81 34 ASP B C 1
ATOM 788 O O . ASP B 1 34 ? -8.477 -14.055 7.016 1 95.81 34 ASP B O 1
ATOM 792 N N . THR B 1 35 ? -8.852 -11.828 6.91 1 97.81 35 THR B N 1
ATOM 793 C CA . THR B 1 35 ? -8.422 -11.742 5.52 1 97.81 35 THR B CA 1
ATOM 794 C C . THR B 1 35 ? -6.934 -12.062 5.391 1 97.81 35 THR B C 1
ATOM 796 O O . THR B 1 35 ? -6.117 -11.555 6.16 1 97.81 35 THR B O 1
ATOM 799 N N . ILE B 1 36 ? -6.672 -12.93 4.422 1 97.75 36 ILE B N 1
ATOM 800 C CA . ILE B 1 36 ? -5.309 -13.305 4.062 1 97.75 36 ILE B CA 1
ATOM 801 C C . ILE B 1 36 ? -5.051 -12.961 2.596 1 97.75 36 ILE B C 1
ATOM 803 O O . ILE B 1 36 ? -5.875 -13.258 1.728 1 97.75 36 ILE B O 1
ATOM 807 N N . TYR B 1 37 ? -3.965 -12.273 2.396 1 98.25 37 TYR B N 1
ATOM 808 C CA . TYR B 1 37 ? -3.496 -11.984 1.045 1 98.25 37 TYR B CA 1
ATOM 809 C C . TYR B 1 37 ? -2.391 -12.953 0.637 1 98.25 37 TYR B C 1
ATOM 811 O O . TYR B 1 37 ? -1.3 -12.938 1.21 1 98.25 37 TYR B O 1
ATOM 819 N N . GLY B 1 38 ? -2.68 -13.82 -0.336 1 98.19 38 GLY B N 1
ATOM 820 C CA . GLY B 1 38 ? -1.726 -14.812 -0.799 1 98.19 38 GLY B CA 1
ATOM 821 C C . GLY B 1 38 ? -0.958 -14.375 -2.031 1 98.19 38 GLY B C 1
ATOM 822 O O . GLY B 1 38 ? -1.554 -14.094 -3.074 1 98.19 38 GLY B O 1
ATOM 823 N N . PHE B 1 39 ? 0.364 -14.234 -1.882 1 98.25 39 PHE B N 1
ATOM 824 C CA . PHE B 1 39 ? 1.261 -13.906 -2.984 1 98.25 39 PHE B CA 1
ATOM 825 C C . PHE B 1 39 ? 2.041 -15.141 -3.43 1 98.25 39 PHE B C 1
ATOM 827 O O . PHE B 1 39 ? 2.393 -15.992 -2.607 1 98.25 39 PHE B O 1
ATOM 834 N N . GLU B 1 40 ? 2.26 -15.203 -4.84 1 97.25 40 GLU B N 1
ATOM 835 C CA . GLU 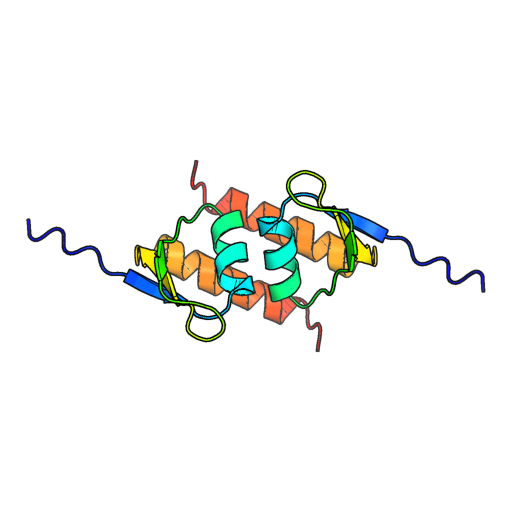B 1 40 ? 3.26 -16.188 -5.242 1 97.25 40 GLU B CA 1
ATOM 836 C C . GLU B 1 40 ? 4.609 -15.898 -4.59 1 97.25 40 GLU B C 1
ATOM 838 O O . GLU B 1 40 ? 5.094 -14.766 -4.621 1 97.25 40 GLU B O 1
ATOM 843 N N . ASP B 1 41 ? 5.125 -16.891 -3.953 1 97.19 41 ASP B N 1
ATOM 844 C CA . ASP B 1 41 ? 6.383 -16.766 -3.227 1 97.19 41 ASP B CA 1
ATOM 845 C C . ASP B 1 41 ? 7.574 -16.797 -4.18 1 97.19 41 ASP B C 1
ATOM 847 O O . ASP B 1 41 ? 8.055 -17.875 -4.539 1 97.19 41 ASP B O 1
ATOM 851 N N . THR B 1 42 ? 8.07 -15.719 -4.602 1 96.25 42 THR B N 1
ATOM 852 C CA . THR B 1 42 ? 9.227 -15.578 -5.48 1 96.25 42 THR B CA 1
ATOM 853 C C . THR B 1 42 ? 10.328 -14.773 -4.797 1 96.25 42 THR B C 1
ATOM 855 O O . THR B 1 42 ? 10.078 -14.078 -3.807 1 96.25 42 THR B O 1
ATOM 858 N N . GLN B 1 43 ? 11.516 -14.906 -5.27 1 96.12 43 GLN B N 1
ATOM 859 C CA . GLN B 1 43 ? 12.633 -14.148 -4.73 1 96.12 43 GLN B CA 1
ATOM 860 C C . GLN B 1 43 ? 12.414 -12.648 -4.895 1 96.12 43 GLN B C 1
ATOM 862 O O . GLN B 1 43 ? 12.781 -11.859 -4.02 1 96.12 43 GLN B O 1
ATOM 867 N N . ILE B 1 44 ? 11.805 -12.219 -5.992 1 97.38 44 ILE B N 1
ATOM 868 C CA . ILE B 1 44 ? 11.586 -10.797 -6.242 1 97.38 44 ILE B CA 1
ATOM 869 C C . ILE B 1 44 ? 10.555 -10.25 -5.266 1 97.38 44 ILE B C 1
ATOM 871 O O . ILE B 1 44 ? 10.672 -9.117 -4.797 1 97.38 44 ILE B O 1
ATOM 875 N N . LEU B 1 45 ? 9.555 -11.031 -4.977 1 97.94 45 LEU B N 1
ATOM 876 C CA . LEU B 1 45 ? 8.594 -10.617 -3.961 1 97.94 45 LEU B CA 1
ATOM 877 C C . LEU B 1 45 ? 9.281 -10.414 -2.613 1 97.94 45 LEU B C 1
ATOM 879 O O . LEU B 1 45 ? 9.062 -9.391 -1.952 1 97.94 45 LEU B O 1
ATOM 883 N N . ARG B 1 46 ? 10.031 -11.352 -2.176 1 98.06 46 ARG B N 1
ATOM 884 C CA . ARG B 1 46 ? 10.719 -11.258 -0.892 1 98.06 46 ARG B CA 1
ATOM 885 C C . ARG B 1 46 ? 11.641 -10.047 -0.85 1 98.06 46 ARG B C 1
ATOM 887 O O . ARG B 1 46 ? 11.727 -9.359 0.171 1 98.06 46 ARG B O 1
ATOM 894 N N . THR B 1 47 ? 12.297 -9.773 -1.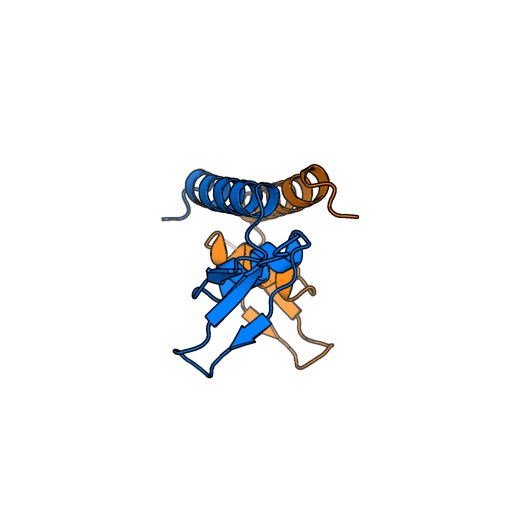928 1 98.12 47 THR B N 1
ATOM 895 C CA . THR B 1 47 ? 13.133 -8.578 -2.023 1 98.12 47 THR B CA 1
ATOM 896 C C . THR B 1 47 ? 12.289 -7.312 -1.873 1 98.12 47 THR B C 1
ATOM 898 O O . THR B 1 47 ? 12.648 -6.402 -1.127 1 98.12 47 THR B O 1
ATOM 901 N N . ALA B 1 48 ? 11.18 -7.324 -2.609 1 98.44 48 ALA B N 1
ATOM 902 C CA . ALA B 1 48 ? 10.273 -6.184 -2.516 1 98.44 48 ALA B CA 1
ATOM 903 C C . ALA B 1 48 ? 9.797 -5.977 -1.081 1 98.44 48 ALA B C 1
ATOM 905 O O . ALA B 1 48 ? 9.766 -4.848 -0.585 1 98.44 48 ALA B O 1
ATOM 906 N N . MET B 1 49 ? 9.445 -7.059 -0.4 1 98.5 49 MET B N 1
ATOM 907 C CA . MET B 1 49 ? 8.992 -6.992 0.988 1 98.5 49 MET B CA 1
ATOM 908 C C . MET B 1 49 ? 10.086 -6.414 1.887 1 98.5 49 MET B C 1
ATOM 910 O O . MET B 1 49 ? 9.82 -5.516 2.688 1 98.5 49 MET B O 1
ATOM 914 N N . THR B 1 50 ? 11.242 -6.898 1.72 1 98.56 50 THR B N 1
ATOM 915 C CA . THR B 1 50 ? 12.375 -6.434 2.516 1 98.56 50 THR B CA 1
ATOM 916 C C . THR B 1 50 ? 12.641 -4.949 2.27 1 98.56 50 THR B C 1
ATOM 918 O O . THR B 1 50 ? 12.852 -4.188 3.213 1 98.56 50 THR B O 1
ATOM 921 N N . LYS B 1 51 ? 12.586 -4.531 1.079 1 98.31 51 LYS B N 1
ATOM 922 C CA . LYS B 1 51 ? 12.859 -3.139 0.731 1 98.31 51 LYS B CA 1
ATOM 923 C C . LYS B 1 51 ? 11.758 -2.219 1.243 1 98.31 51 LYS B C 1
ATOM 925 O O . LYS B 1 51 ? 12.031 -1.104 1.695 1 98.31 51 LYS B O 1
ATOM 930 N N . MET B 1 52 ? 10.523 -2.652 1.151 1 98 52 MET B N 1
ATOM 931 C CA . MET B 1 52 ? 9.414 -1.861 1.682 1 98 52 MET B CA 1
ATOM 932 C C . MET B 1 52 ? 9.523 -1.716 3.195 1 98 52 MET B C 1
ATOM 934 O O . MET B 1 52 ? 9.32 -0.628 3.734 1 98 52 MET B O 1
ATOM 938 N N . ILE B 1 53 ? 9.891 -2.771 3.936 1 97.75 53 ILE B N 1
ATOM 939 C CA . ILE B 1 53 ? 10.055 -2.729 5.383 1 97.75 53 ILE B CA 1
ATOM 940 C C . ILE B 1 53 ? 11.242 -1.839 5.742 1 97.75 53 ILE B C 1
ATOM 942 O O . ILE B 1 53 ? 11.164 -1.036 6.676 1 97.75 53 ILE B O 1
ATOM 946 N N . SER B 1 54 ? 12.297 -1.98 4.969 1 97.94 54 SER B N 1
ATOM 947 C CA . SER B 1 54 ? 13.453 -1.121 5.18 1 97.94 54 SER B CA 1
ATOM 948 C C . SER B 1 54 ? 13.102 0.347 4.969 1 97.94 54 SER B C 1
ATOM 950 O O . SER B 1 54 ? 13.562 1.214 5.715 1 97.94 54 SER B O 1
ATOM 952 N N . LEU B 1 55 ? 12.383 0.615 3.961 1 97.88 55 LEU B N 1
ATOM 953 C CA . LEU B 1 55 ? 11.93 1.979 3.705 1 97.88 55 LEU B CA 1
ATOM 954 C C . LEU B 1 55 ? 11.109 2.512 4.875 1 97.88 55 LEU B C 1
ATOM 956 O O . LEU B 1 55 ? 11.344 3.627 5.348 1 97.88 55 LEU B O 1
ATOM 960 N N . LYS B 1 56 ? 10.164 1.76 5.387 1 97.69 56 LYS B N 1
ATOM 961 C CA . LYS B 1 56 ? 9.375 2.143 6.555 1 97.69 56 LYS B CA 1
ATOM 962 C C . LYS B 1 56 ? 10.281 2.504 7.73 1 97.69 56 LYS B C 1
ATOM 964 O O . LYS B 1 56 ? 10.094 3.549 8.359 1 97.69 56 LYS B O 1
ATOM 969 N N . ASN B 1 57 ? 11.211 1.666 7.961 1 97.12 57 ASN B N 1
ATOM 970 C CA . ASN B 1 57 ? 12.109 1.863 9.094 1 97.12 57 ASN B CA 1
ATOM 971 C C . ASN B 1 57 ? 12.969 3.113 8.922 1 97.12 57 ASN B C 1
ATOM 973 O O . ASN B 1 57 ? 13.305 3.783 9.898 1 97.12 57 ASN B O 1
ATOM 977 N N . SER B 1 58 ? 13.305 3.447 7.742 1 96.75 58 SER B N 1
ATOM 978 C CA . SER B 1 58 ? 14.18 4.586 7.465 1 96.75 58 SER B CA 1
ATOM 979 C C . SER B 1 58 ? 13.445 5.906 7.684 1 96.75 58 SER B C 1
ATOM 981 O O . SER B 1 58 ? 14.078 6.949 7.867 1 96.75 58 SER B O 1
ATOM 983 N N . LEU B 1 59 ? 12.117 5.898 7.492 1 95.81 59 LEU B N 1
ATOM 984 C CA . LEU B 1 59 ? 11.32 7.113 7.621 1 95.81 59 LEU B CA 1
ATOM 985 C C . LEU B 1 59 ? 11.125 7.477 9.086 1 95.81 59 LEU B C 1
ATOM 987 O O . LEU B 1 59 ? 10.844 8.633 9.414 1 95.81 59 LEU B O 1
ATOM 991 N N . ASN B 1 60 ? 11.406 6.629 10 1 87.94 60 ASN B N 1
ATOM 992 C CA . ASN B 1 60 ? 11.398 6.844 11.438 1 87.94 60 ASN B CA 1
ATOM 993 C C . ASN B 1 60 ? 10.125 7.559 11.891 1 87.94 60 ASN B C 1
ATOM 995 O O . ASN B 1 60 ? 10.195 8.547 12.625 1 87.94 60 ASN B O 1
ATOM 999 N N . LEU B 1 61 ? 9.07 7.191 11.188 1 83.62 61 LEU B N 1
ATOM 1000 C CA . LEU B 1 61 ? 7.812 7.82 11.578 1 83.62 61 LEU B CA 1
ATOM 1001 C C . LEU B 1 61 ? 7.195 7.098 12.766 1 83.62 61 LEU B C 1
ATOM 1003 O O . LEU B 1 61 ? 6.836 5.922 12.672 1 83.62 61 LEU B O 1
ATOM 1007 N N . ASP B 1 62 ? 7.891 6.984 14.078 1 58.66 62 ASP B N 1
ATOM 1008 C CA . ASP B 1 62 ? 7.375 6.324 15.273 1 58.66 62 ASP B CA 1
ATOM 1009 C C . ASP B 1 62 ? 5.855 6.422 15.336 1 58.66 62 ASP B C 1
ATOM 1011 O O . ASP B 1 62 ? 5.27 7.422 14.914 1 58.66 62 ASP B O 1
#

Foldseek 3Di:
DPPPFDKDKDQDPVLLVVLVVVPWDWDWDDDDNPIITITRDDPVSVVVSVVVVVVVVVVVPD/DPPPFDKDKDQDPVLLVVLVVVPWDWDWDDDDNPIITITRDDPVSVVVSVVVVVVVVVVVPD

Nearest PDB structures (foldseek):
  4rwx-assembly1_B  TM=5.996E-01  e=2.865E-01  Listeria monocytogenes EGD-e
  4rwx-assembly1_C  TM=5.992E-01  e=4.335E-01  Listeria monocytogenes EGD-e
  3ofe-assembly2_B  TM=5.493E-01  e=2.991E+00  Drosophila melanogaster
  5okz-assembly4_a  TM=3.389E-01  e=3.679E+00  Saccharomyces cerevisiae S288C
  4rwx-assembly1_B  TM=5.965E-01  e=2.865E-01  Listeria monocytogenes EGD-e

Solvent-accessible surface area (backbone atoms only — not comparable to full-atom values): 7145 Å² total; per-residue (Å²): 128,88,82,73,80,48,69,40,82,38,65,51,65,33,54,49,32,24,44,35,55,47,61,48,70,65,47,78,40,76,59,81,93,62,31,33,36,37,25,70,62,43,73,66,52,52,49,50,51,50,50,54,5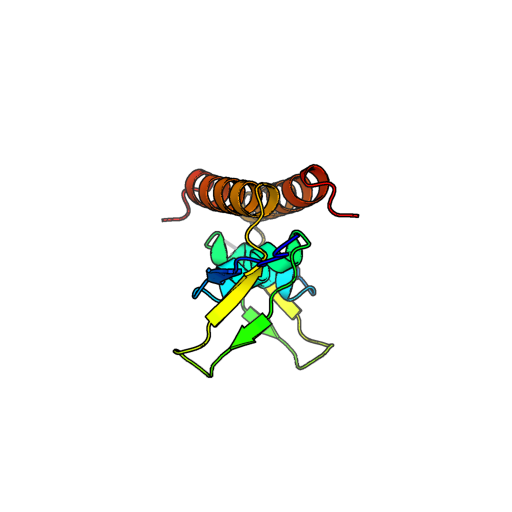2,51,50,29,61,70,64,63,62,126,128,87,81,72,80,49,69,38,80,38,64,52,64,34,55,49,32,25,44,36,54,46,65,49,68,66,47,79,40,75,59,80,93,62,32,34,36,36,26,70,62,43,72,67,51,53,49,49,53,51,51,52,52,50,50,29,62,70,64,65,62,124

pLDDT: mean 93.26, std 11.58, range [47.16, 98.75]

Secondary structure (DSSP, 8-state):
------EEEE--HHHHHHHHHHT--EEEESSGGG-EEEEE--HHHHHHHHHHHHHHHHHT--/------EEEE--HHHHHHHHHHT--EEEES-GGG-EEEEE--HHHHHHHHHHHHHHHHHT--

Organism: NCBI:txid360422